Protein AF-A0A1I6FFC1-F1 (afdb_monomer_lite)

Radius of gyration: 19.93 Å; chains: 1; bounding box: 45×35×53 Å

Secondary structure (DSSP, 8-state):
--HHHHHHHHTTT-SSEEEEEETTEEEEEETTEEEEEEETTEEEEEPTTSSEEEE-S-HHHHHHHHHHHHHHHHHHHHHHHHHH-SSHHHHHHHHHHHH-S-HHHHHHHHHHHTTSS-HHHHHHHHHHHHHHHHHHS---TTHHHHHHHHTT-TTTHHHHHHHHHHHHHHH----

Sequence (175 aa):
MSLVERVREELDGWRDITETEALGGVVFEWDGDPLVGVVDDELVVRAEGGGWATVTGDVGEWLDRAAGVVLDECVVRWHGELRAGGLDAYQAMLALVRHDPEREQLQRILLDVTRGADRGLAQLAVTCLGHVGRIDREVLPEVVPRLRELLGDPDCAGRAEDALGDIDHFAGRTD

InterPro domains:
  IPR049796 CdiI immunity protein-like [cd20694] (91-170)

Organism: NCBI:txid84724

pLDDT: mean 95.38, std 5.71, range [54.56, 98.75]

Structure (mmCIF, N/CA/C/O backbone):
data_AF-A0A1I6FFC1-F1
#
_entry.id   AF-A0A1I6FFC1-F1
#
loop_
_atom_site.group_PDB
_atom_site.id
_atom_site.type_symbol
_atom_site.label_atom_id
_atom_site.label_alt_id
_atom_site.label_comp_id
_atom_site.label_asym_id
_atom_site.label_entity_id
_atom_site.label_seq_id
_atom_site.pdbx_PDB_ins_code
_atom_site.Cartn_x
_atom_site.Cartn_y
_atom_site.Cartn_z
_atom_site.occupancy
_atom_site.B_iso_or_equiv
_atom_site.auth_seq_id
_atom_site.auth_comp_id
_atom_site.auth_asym_id
_atom_site.auth_atom_id
_atom_site.pdbx_PDB_model_num
ATOM 1 N N . MET A 1 1 ? 29.185 -3.075 -22.343 1.00 82.56 1 MET A N 1
ATOM 2 C CA . MET A 1 1 ? 28.181 -3.419 -21.329 1.00 82.56 1 MET A CA 1
ATOM 3 C C . MET A 1 1 ? 26.933 -3.845 -22.067 1.00 82.56 1 MET A C 1
ATOM 5 O O . MET A 1 1 ? 26.495 -3.101 -22.939 1.00 82.56 1 MET A O 1
ATOM 9 N N . SER A 1 2 ? 26.470 -5.063 -21.816 1.00 94.56 2 SER A N 1
ATOM 10 C CA . SER A 1 2 ? 25.209 -5.598 -22.345 1.00 94.56 2 SER A CA 1
ATOM 11 C C . SER A 1 2 ? 24.012 -4.822 -21.790 1.00 94.56 2 SER A C 1
ATOM 13 O O . SER A 1 2 ? 24.138 -4.136 -20.771 1.00 94.56 2 SER A O 1
ATOM 15 N N . LEU A 1 3 ? 22.847 -4.919 -22.436 1.00 96.38 3 LEU A N 1
ATOM 16 C CA . LEU A 1 3 ? 21.648 -4.251 -21.934 1.00 96.38 3 LEU A CA 1
ATOM 17 C C . LEU A 1 3 ? 21.239 -4.767 -20.547 1.00 96.38 3 LEU A C 1
ATOM 19 O O . LEU A 1 3 ? 20.891 -3.971 -19.682 1.00 96.38 3 LEU A O 1
ATOM 23 N N . VAL A 1 4 ? 21.367 -6.073 -20.298 1.00 96.94 4 VAL A N 1
ATOM 24 C CA . VAL A 1 4 ? 21.072 -6.664 -18.983 1.00 96.94 4 VAL A CA 1
ATOM 25 C C . VAL A 1 4 ? 21.994 -6.129 -17.881 1.00 96.94 4 VAL A C 1
ATOM 27 O O . VAL A 1 4 ? 21.532 -5.860 -16.778 1.00 96.94 4 VAL A O 1
ATOM 30 N N . GLU A 1 5 ? 23.282 -5.905 -18.166 1.00 97.00 5 GLU A N 1
ATOM 31 C CA . GLU A 1 5 ? 24.208 -5.290 -17.201 1.00 97.00 5 GLU A CA 1
ATOM 32 C C . GLU A 1 5 ? 23.839 -3.833 -16.907 1.00 97.00 5 GLU A C 1
ATOM 34 O O . GLU A 1 5 ? 23.915 -3.425 -15.754 1.00 97.00 5 GLU A O 1
ATOM 39 N N . ARG A 1 6 ? 23.384 -3.075 -17.915 1.00 97.31 6 ARG A N 1
ATOM 40 C CA . ARG A 1 6 ? 22.884 -1.703 -17.719 1.00 97.31 6 ARG A CA 1
ATOM 41 C C . ARG A 1 6 ? 21.650 -1.684 -16.821 1.00 97.31 6 ARG A C 1
ATOM 43 O O . ARG A 1 6 ? 21.593 -0.884 -15.903 1.00 97.31 6 ARG A O 1
ATOM 50 N N . VAL A 1 7 ? 20.684 -2.574 -17.060 1.00 97.50 7 VAL A N 1
ATOM 51 C CA . VAL A 1 7 ? 19.476 -2.668 -16.221 1.00 97.50 7 VAL A CA 1
ATOM 52 C C . VAL A 1 7 ? 19.839 -3.029 -14.779 1.00 97.50 7 VAL A C 1
ATOM 54 O O . VAL A 1 7 ? 19.315 -2.418 -13.856 1.00 97.50 7 VAL A O 1
ATOM 57 N N . ARG A 1 8 ? 20.776 -3.964 -14.568 1.00 97.56 8 ARG A N 1
ATOM 58 C CA . ARG A 1 8 ? 21.268 -4.304 -13.222 1.00 97.56 8 ARG A CA 1
ATOM 59 C C . ARG A 1 8 ? 21.947 -3.127 -12.525 1.00 97.56 8 ARG A C 1
ATOM 61 O O . ARG A 1 8 ? 21.770 -2.978 -11.325 1.00 97.56 8 ARG A O 1
ATOM 68 N N . GLU A 1 9 ? 22.728 -2.333 -13.256 1.00 97.69 9 GLU A N 1
ATOM 69 C CA . GLU A 1 9 ? 23.379 -1.137 -12.712 1.00 97.69 9 GLU A CA 1
ATOM 70 C C . GLU A 1 9 ? 22.346 -0.079 -12.299 1.00 97.69 9 GLU A C 1
ATOM 72 O O . GLU A 1 9 ? 22.429 0.443 -11.194 1.00 97.69 9 GLU A O 1
ATOM 77 N N . GLU A 1 10 ? 21.336 0.183 -13.133 1.00 97.56 10 GLU A N 1
ATOM 78 C CA . GLU A 1 10 ? 20.267 1.144 -12.812 1.00 97.56 10 GLU A CA 1
ATOM 79 C C . GLU A 1 10 ? 19.367 0.680 -11.653 1.00 97.56 10 GLU A C 1
ATOM 81 O O . GLU A 1 10 ? 18.862 1.493 -10.878 1.00 97.56 10 GLU A O 1
ATOM 86 N N . LEU A 1 11 ? 19.169 -0.635 -11.515 1.00 97.00 11 LEU A N 1
ATOM 87 C CA . LEU A 1 11 ? 18.424 -1.231 -10.405 1.00 97.00 11 LEU A CA 1
ATOM 88 C C . LEU A 1 11 ? 19.273 -1.407 -9.136 1.00 97.00 11 LEU A C 1
ATOM 90 O O . LEU A 1 11 ? 18.742 -1.831 -8.106 1.00 97.00 11 LEU A O 1
ATOM 94 N N . ASP A 1 12 ? 20.571 -1.088 -9.163 1.00 96.12 12 ASP A N 1
ATOM 95 C CA . ASP A 1 12 ? 21.404 -1.182 -7.968 1.00 96.12 12 ASP A CA 1
ATOM 96 C C . ASP A 1 12 ? 20.887 -0.224 -6.882 1.00 96.12 12 ASP A C 1
ATOM 98 O O . ASP A 1 12 ? 20.632 0.960 -7.101 1.00 96.12 12 ASP A O 1
ATOM 102 N N . GLY A 1 13 ? 20.676 -0.759 -5.681 1.00 93.00 13 GLY A N 1
ATOM 103 C CA . GLY A 1 13 ? 20.069 -0.031 -4.565 1.00 93.00 13 GLY A CA 1
ATOM 104 C C . GLY A 1 13 ? 18.534 -0.003 -4.543 1.00 93.00 13 GLY A C 1
ATOM 105 O O . GLY A 1 13 ? 17.967 0.437 -3.535 1.00 93.00 13 GLY A O 1
ATOM 106 N N . TRP A 1 14 ? 17.847 -0.517 -5.568 1.00 95.38 14 TRP A N 1
ATOM 107 C CA . TRP A 1 14 ? 16.409 -0.777 -5.475 1.00 95.38 14 TRP A CA 1
ATOM 108 C C . TRP A 1 14 ? 16.160 -1.942 -4.511 1.00 95.38 14 TRP A C 1
ATOM 110 O O . TRP A 1 14 ? 16.916 -2.913 -4.449 1.00 95.38 14 TRP A O 1
ATOM 120 N N . ARG A 1 15 ? 15.100 -1.833 -3.710 1.00 92.81 15 ARG A N 1
ATOM 121 C CA . ARG A 1 15 ? 14.702 -2.887 -2.769 1.00 92.81 15 ARG A CA 1
ATOM 122 C C . ARG A 1 15 ? 13.737 -3.853 -3.437 1.00 92.81 15 ARG A C 1
ATOM 124 O O . ARG A 1 15 ? 12.996 -3.458 -4.330 1.00 92.81 15 ARG A O 1
ATOM 131 N N . ASP A 1 16 ? 13.756 -5.096 -2.965 1.00 92.88 16 ASP A N 1
ATOM 132 C CA . ASP A 1 16 ? 12.794 -6.138 -3.341 1.00 92.88 16 ASP A CA 1
ATOM 133 C C . ASP A 1 16 ? 12.784 -6.467 -4.845 1.00 92.88 16 ASP A C 1
ATOM 135 O O . ASP A 1 16 ? 11.789 -6.948 -5.382 1.00 92.88 16 ASP A O 1
ATOM 139 N N . ILE A 1 17 ? 13.919 -6.230 -5.514 1.00 97.00 17 ILE A N 1
ATOM 140 C CA . ILE A 1 17 ? 14.155 -6.659 -6.890 1.00 97.00 17 ILE A CA 1
ATOM 141 C C . ILE A 1 17 ? 14.623 -8.111 -6.901 1.00 97.00 17 ILE A C 1
ATOM 143 O O . ILE A 1 17 ? 15.572 -8.484 -6.205 1.0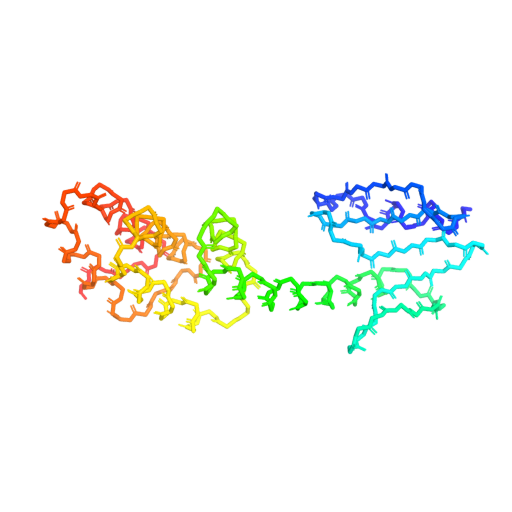0 97.00 17 ILE A O 1
ATOM 147 N N . THR A 1 18 ? 13.981 -8.921 -7.734 1.00 96.75 18 THR A N 1
ATOM 148 C CA . THR A 1 18 ? 14.411 -10.286 -8.043 1.00 96.75 18 THR A CA 1
ATOM 149 C C . THR A 1 18 ? 14.619 -10.450 -9.541 1.00 96.75 18 THR A C 1
ATOM 151 O O . THR A 1 18 ? 14.025 -9.736 -10.346 1.00 96.75 18 THR A O 1
ATOM 154 N N . GLU A 1 19 ? 15.516 -11.362 -9.909 1.00 96.31 19 GLU A N 1
ATOM 155 C CA . GLU A 1 19 ? 15.857 -11.655 -11.297 1.00 96.31 19 GLU A CA 1
ATOM 156 C C . GLU A 1 19 ? 15.452 -13.096 -11.626 1.00 96.31 19 GLU A C 1
ATOM 158 O O . GLU A 1 19 ? 15.884 -14.034 -10.948 1.00 96.31 19 GLU A O 1
ATOM 163 N N . THR A 1 20 ? 14.652 -13.266 -12.678 1.00 95.31 20 THR A N 1
ATOM 164 C CA . THR A 1 20 ? 14.133 -14.562 -13.127 1.00 95.31 20 THR A CA 1
ATOM 165 C C . THR A 1 20 ? 14.445 -14.778 -14.608 1.00 95.31 20 THR A C 1
ATOM 167 O O . THR A 1 20 ? 14.227 -13.898 -15.442 1.00 95.31 20 THR A O 1
ATOM 170 N N . GLU A 1 21 ? 14.917 -15.972 -14.973 1.00 94.56 21 GLU A N 1
ATOM 171 C CA . GLU A 1 21 ? 15.044 -16.368 -16.381 1.00 94.56 21 GLU A CA 1
ATOM 172 C C . GLU A 1 21 ? 13.672 -16.779 -16.933 1.00 94.56 21 GLU A C 1
ATOM 174 O O . GLU A 1 21 ? 13.079 -17.773 -16.502 1.00 94.56 21 GLU A O 1
ATOM 179 N N . ALA A 1 22 ? 13.157 -16.022 -17.901 1.00 85.94 22 ALA A N 1
ATOM 180 C CA . ALA A 1 22 ? 11.854 -16.271 -18.506 1.00 85.94 22 ALA A CA 1
ATOM 181 C C . ALA A 1 22 ? 11.819 -15.810 -19.968 1.00 85.94 22 ALA A C 1
ATOM 183 O O . ALA A 1 22 ? 12.516 -14.882 -20.366 1.00 85.94 22 ALA A O 1
ATOM 184 N N . LEU A 1 23 ? 10.986 -16.470 -20.782 1.00 74.94 23 LEU A N 1
ATOM 185 C CA . LEU A 1 23 ? 10.720 -16.099 -22.183 1.00 74.94 23 LEU A CA 1
ATOM 186 C C . LEU A 1 23 ? 11.974 -15.967 -23.077 1.00 74.94 23 LEU A C 1
ATOM 188 O O . LEU A 1 23 ? 11.948 -15.252 -24.071 1.00 74.94 23 LEU A O 1
ATOM 192 N N . GLY A 1 24 ? 13.059 -16.678 -22.751 1.00 87.31 24 GLY A N 1
ATOM 193 C CA . GLY A 1 24 ? 14.320 -16.608 -23.501 1.00 87.31 24 GLY A CA 1
ATOM 194 C C . GLY A 1 24 ? 15.207 -15.410 -23.144 1.00 87.31 24 GLY A C 1
ATOM 195 O O . GLY A 1 24 ? 16.210 -15.191 -23.815 1.00 87.31 24 GLY A O 1
ATOM 196 N N . GLY A 1 25 ? 14.866 -14.668 -22.089 1.00 93.75 25 GLY A N 1
ATOM 197 C CA . GLY A 1 25 ? 15.639 -13.546 -21.573 1.00 93.75 25 GLY A CA 1
ATOM 198 C C . GLY A 1 25 ? 15.641 -13.484 -20.045 1.00 93.75 25 GLY A C 1
ATOM 199 O O . GLY A 1 25 ? 15.399 -14.480 -19.358 1.00 93.75 25 GLY A O 1
ATOM 200 N N . VAL A 1 26 ? 15.926 -12.294 -19.525 1.00 97.06 26 VAL A N 1
ATOM 201 C CA . VAL A 1 26 ? 15.971 -11.998 -18.089 1.00 97.06 26 VAL A CA 1
ATOM 202 C C . VAL A 1 26 ? 14.831 -11.052 -17.743 1.00 97.06 26 VAL A C 1
ATOM 204 O O . VAL A 1 26 ? 14.690 -10.019 -18.389 1.00 97.06 26 VAL A O 1
ATOM 207 N N . VAL A 1 27 ? 14.032 -11.383 -16.733 1.00 97.44 27 VAL A N 1
ATOM 208 C CA . VAL A 1 27 ? 12.965 -10.529 -16.196 1.00 97.44 27 VAL A CA 1
ATOM 209 C C . VAL A 1 27 ? 13.359 -10.063 -14.801 1.00 97.44 27 VAL A C 1
ATOM 211 O O . VAL A 1 27 ? 13.797 -10.859 -13.974 1.00 97.44 27 VAL A O 1
ATOM 214 N N . PHE A 1 28 ? 13.196 -8.769 -14.555 1.00 97.25 28 PHE A N 1
ATOM 215 C CA . PHE A 1 28 ? 13.344 -8.141 -13.253 1.00 97.25 28 PHE A CA 1
ATOM 216 C C . PHE A 1 28 ? 11.953 -7.900 -12.675 1.00 97.25 28 PHE A C 1
ATOM 218 O O . PHE A 1 28 ? 11.089 -7.319 -13.336 1.00 97.25 28 PHE A O 1
ATOM 225 N N . GLU A 1 29 ? 11.737 -8.354 -11.450 1.00 96.69 29 GLU A N 1
ATOM 226 C CA . GLU A 1 29 ? 10.458 -8.273 -10.747 1.00 96.69 29 GLU A CA 1
ATOM 227 C C . GLU A 1 29 ? 10.633 -7.446 -9.475 1.00 96.69 29 GLU A C 1
ATOM 229 O O . GLU A 1 29 ? 11.628 -7.615 -8.770 1.00 96.69 29 GLU A O 1
ATOM 234 N N . TRP A 1 30 ? 9.669 -6.578 -9.174 1.00 95.56 30 TRP A N 1
ATOM 235 C CA . TRP A 1 30 ? 9.585 -5.841 -7.917 1.00 95.56 30 TRP A CA 1
ATOM 236 C C . TRP A 1 30 ? 8.488 -6.449 -7.047 1.00 95.56 30 TRP A C 1
ATOM 238 O O . TRP A 1 30 ? 7.333 -6.482 -7.459 1.00 95.56 30 TRP A O 1
ATOM 248 N N . ASP A 1 31 ? 8.851 -6.955 -5.867 1.00 91.56 31 ASP A N 1
ATOM 249 C CA . ASP A 1 31 ? 7.922 -7.624 -4.936 1.00 91.56 31 ASP A CA 1
ATOM 250 C C . ASP A 1 31 ? 7.111 -8.771 -5.592 1.00 91.56 31 ASP A C 1
ATOM 252 O O . ASP A 1 31 ? 5.967 -9.057 -5.240 1.00 91.56 31 ASP A O 1
ATOM 256 N N . GLY A 1 32 ? 7.722 -9.439 -6.580 1.00 91.88 32 GLY A N 1
ATOM 257 C CA . GLY A 1 32 ? 7.107 -10.509 -7.375 1.00 91.88 32 GLY A CA 1
ATOM 258 C C . GLY A 1 32 ? 6.238 -10.035 -8.548 1.00 91.88 32 GLY A C 1
ATOM 259 O O . GLY A 1 32 ? 5.725 -10.872 -9.292 1.00 91.88 32 GLY A O 1
ATOM 260 N N . ASP A 1 33 ? 6.080 -8.724 -8.752 1.00 93.31 33 ASP A N 1
ATOM 261 C CA . ASP A 1 33 ? 5.419 -8.158 -9.927 1.00 93.31 33 ASP A CA 1
ATOM 262 C C . ASP A 1 33 ? 6.447 -7.837 -11.028 1.00 93.31 33 ASP A C 1
ATOM 264 O O . ASP A 1 33 ? 7.409 -7.097 -10.796 1.00 93.31 33 ASP A O 1
ATOM 268 N N . PRO A 1 34 ? 6.272 -8.362 -12.254 1.00 94.69 34 PRO A N 1
ATOM 269 C CA . PRO A 1 34 ? 7.188 -8.095 -13.357 1.00 94.69 34 PRO A CA 1
ATOM 270 C C . PRO A 1 34 ? 7.306 -6.603 -13.698 1.00 94.69 34 PRO A C 1
ATOM 272 O O . PRO A 1 34 ? 6.334 -5.970 -14.112 1.00 94.69 34 PRO A O 1
ATOM 275 N N . LEU A 1 35 ? 8.526 -6.074 -13.588 1.00 95.19 35 LEU A N 1
ATOM 276 C CA . LEU A 1 35 ? 8.854 -4.667 -13.810 1.00 95.19 35 LEU A CA 1
ATOM 277 C C . LEU A 1 35 ? 9.324 -4.424 -15.246 1.00 95.19 35 LEU A C 1
ATOM 279 O O . LEU A 1 35 ? 8.694 -3.690 -16.012 1.00 95.19 35 LEU A O 1
ATOM 283 N N . VAL A 1 36 ? 10.419 -5.080 -15.625 1.00 97.00 36 VAL A N 1
ATOM 284 C CA . VAL A 1 36 ? 11.012 -5.015 -16.966 1.00 97.00 36 VAL A CA 1
ATOM 285 C C . VAL A 1 36 ? 11.656 -6.347 -17.329 1.00 97.00 36 VAL A C 1
ATOM 287 O O . VAL A 1 36 ? 11.953 -7.163 -16.464 1.00 97.00 36 VAL A O 1
ATOM 290 N N . GLY A 1 37 ? 11.924 -6.562 -18.609 1.00 97.06 37 GLY A N 1
ATOM 291 C CA . GLY A 1 37 ? 12.717 -7.678 -19.095 1.00 97.06 37 GLY A CA 1
ATOM 292 C C . GLY A 1 37 ? 13.709 -7.254 -20.167 1.00 97.06 37 GLY A C 1
ATOM 293 O O . GLY A 1 37 ? 13.534 -6.239 -20.835 1.00 97.06 37 GLY A O 1
ATOM 294 N N . VAL A 1 38 ? 14.755 -8.052 -20.337 1.00 97.50 38 VAL A N 1
ATOM 295 C CA . VAL A 1 38 ? 15.697 -7.968 -21.451 1.00 97.50 38 VAL A CA 1
ATOM 296 C C . VAL A 1 38 ? 15.596 -9.267 -22.236 1.00 97.50 38 VAL A C 1
ATOM 298 O O . VAL A 1 38 ? 15.999 -10.323 -21.745 1.00 97.50 38 VAL A O 1
ATOM 301 N N . VAL A 1 39 ? 15.038 -9.190 -23.443 1.00 95.31 39 VAL A N 1
ATOM 302 C CA . VAL A 1 39 ? 14.805 -10.335 -24.338 1.00 95.31 39 VAL A CA 1
ATOM 303 C C . VAL A 1 39 ? 15.441 -10.010 -25.682 1.00 95.31 39 VAL A C 1
ATOM 305 O O . VAL A 1 39 ? 15.206 -8.932 -26.211 1.00 95.31 39 VAL A O 1
ATOM 308 N N . ASP A 1 40 ? 16.287 -10.903 -26.202 1.00 92.88 40 ASP A N 1
ATOM 309 C CA . ASP A 1 40 ? 17.025 -10.695 -27.462 1.00 92.88 40 ASP A CA 1
ATOM 310 C C . ASP A 1 40 ? 17.801 -9.353 -27.535 1.00 92.88 40 ASP A C 1
ATOM 312 O O . ASP A 1 40 ? 17.932 -8.749 -28.596 1.00 92.88 40 ASP A O 1
ATOM 316 N N . ASP A 1 41 ? 18.352 -8.904 -26.396 1.00 92.38 41 ASP A N 1
ATOM 317 C CA . ASP A 1 41 ? 19.040 -7.605 -26.212 1.00 92.38 41 ASP A CA 1
ATOM 318 C C . ASP A 1 41 ? 18.139 -6.370 -26.439 1.00 92.38 41 ASP A C 1
ATOM 320 O O . ASP A 1 41 ? 18.623 -5.257 -26.648 1.00 92.38 41 ASP A O 1
ATOM 324 N N . GLU A 1 42 ? 16.819 -6.545 -26.333 1.00 96.31 42 GLU A N 1
ATOM 325 C CA . GLU A 1 42 ? 15.823 -5.473 -26.341 1.00 96.31 42 GLU A CA 1
ATOM 326 C C . GLU A 1 42 ? 15.219 -5.257 -24.945 1.00 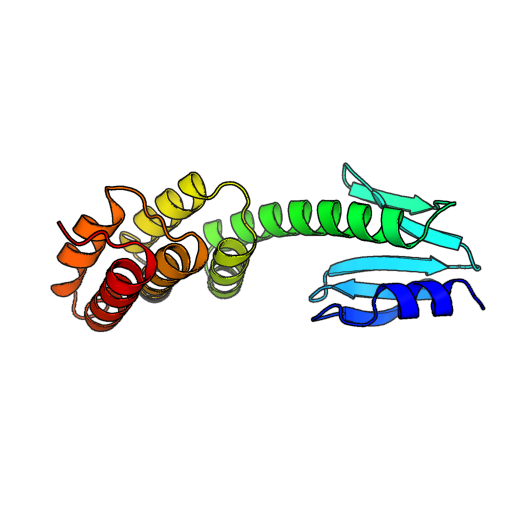96.31 42 GLU A C 1
ATOM 328 O O . GLU A 1 42 ? 14.975 -6.212 -24.202 1.00 96.31 42 GLU A O 1
ATOM 333 N N . LEU A 1 43 ? 14.959 -3.993 -24.584 1.00 97.56 43 LEU A N 1
ATOM 334 C CA . LEU A 1 43 ? 14.309 -3.651 -23.318 1.00 97.56 43 LEU A CA 1
ATOM 335 C C . LEU A 1 43 ? 12.798 -3.786 -23.490 1.00 97.56 43 LEU A C 1
ATOM 337 O O . LEU A 1 43 ? 12.196 -3.096 -24.312 1.00 97.56 43 LEU A O 1
ATOM 341 N N . VAL A 1 44 ? 12.188 -4.646 -22.688 1.00 97.38 44 VAL A N 1
ATOM 342 C CA . VAL A 1 44 ? 10.747 -4.878 -22.648 1.00 97.38 44 VAL A CA 1
ATOM 343 C C . VAL A 1 44 ? 10.219 -4.332 -21.330 1.00 97.38 44 VAL A C 1
ATOM 345 O O . VAL A 1 44 ? 10.658 -4.748 -20.263 1.00 97.38 44 VAL A O 1
ATOM 348 N N . VAL A 1 45 ? 9.281 -3.394 -21.381 1.00 96.56 45 VAL A N 1
ATOM 349 C CA . VAL A 1 45 ? 8.765 -2.711 -20.186 1.00 96.56 45 VAL A CA 1
ATOM 350 C C . VAL A 1 45 ? 7.267 -2.882 -20.041 1.00 96.56 45 VAL A C 1
ATOM 352 O O . VAL A 1 45 ? 6.552 -3.083 -21.031 1.00 96.56 45 VAL A O 1
ATOM 355 N N . ARG A 1 46 ? 6.786 -2.778 -18.800 1.00 94.31 46 ARG A N 1
ATOM 356 C CA . ARG A 1 46 ? 5.355 -2.707 -18.515 1.00 94.31 46 ARG A CA 1
ATOM 357 C C . ARG A 1 46 ? 4.760 -1.437 -19.133 1.00 94.31 46 ARG A C 1
ATOM 359 O O . ARG A 1 46 ? 5.283 -0.342 -18.931 1.00 94.31 46 ARG A O 1
ATOM 366 N N . ALA A 1 47 ? 3.688 -1.582 -19.910 1.00 90.69 47 ALA A N 1
ATOM 367 C CA . ALA A 1 47 ? 3.071 -0.478 -20.647 1.00 90.69 47 ALA A CA 1
ATOM 368 C C . ALA A 1 47 ? 1.784 0.033 -19.978 1.00 90.69 47 ALA A C 1
ATOM 370 O O . ALA A 1 47 ? 1.000 -0.746 -19.437 1.00 90.69 47 ALA A O 1
ATOM 371 N N . GLU A 1 48 ? 1.536 1.344 -20.074 1.00 88.25 48 GLU A N 1
ATOM 372 C CA . GLU A 1 48 ? 0.275 1.959 -19.639 1.00 88.25 48 GLU A CA 1
ATOM 373 C C . GLU A 1 48 ? -0.929 1.307 -20.341 1.00 88.25 48 GLU A C 1
ATOM 375 O O . GLU A 1 48 ? -0.912 1.069 -21.549 1.00 88.25 48 GLU A O 1
ATOM 380 N N . GLY A 1 49 ? -1.998 1.041 -19.586 1.00 81.56 49 GLY A N 1
ATOM 381 C CA . GLY A 1 49 ? -3.173 0.322 -20.096 1.00 81.56 49 GLY A CA 1
ATOM 382 C C . GLY A 1 49 ? -3.009 -1.203 -20.137 1.00 81.56 49 GLY A C 1
ATOM 383 O O . GLY A 1 49 ? -3.942 -1.900 -20.540 1.00 81.56 49 GLY A O 1
ATOM 384 N N . GLY A 1 50 ? -1.864 -1.711 -19.673 1.00 82.50 50 GLY A N 1
ATOM 385 C CA . GLY A 1 50 ? -1.564 -3.125 -19.511 1.00 82.50 50 GLY A CA 1
ATOM 386 C C . GLY A 1 50 ? -0.739 -3.711 -20.656 1.00 82.50 50 GLY A C 1
ATOM 387 O O . GLY A 1 50 ? -0.749 -3.242 -21.794 1.00 82.50 50 GLY A O 1
ATOM 388 N N . GLY A 1 51 ? -0.043 -4.806 -20.347 1.00 91.31 51 GLY A N 1
ATOM 389 C CA . GLY A 1 51 ? 0.794 -5.533 -21.299 1.00 91.31 51 GLY A CA 1
ATOM 390 C C . GLY A 1 51 ? 2.245 -5.058 -21.318 1.00 91.31 51 GLY A C 1
ATOM 391 O O . GLY A 1 51 ? 2.749 -4.494 -20.348 1.00 91.31 51 GLY A O 1
ATOM 392 N N . TRP A 1 52 ? 2.927 -5.352 -22.424 1.00 94.69 52 TRP A N 1
ATOM 393 C CA . TRP A 1 52 ? 4.373 -5.205 -22.567 1.00 94.69 52 TRP A CA 1
ATOM 394 C C . TRP A 1 52 ? 4.718 -4.486 -23.864 1.00 94.69 52 TRP A C 1
ATOM 396 O O . TRP A 1 52 ? 4.101 -4.749 -24.899 1.00 94.69 52 TRP A O 1
ATOM 406 N N . ALA A 1 53 ? 5.718 -3.611 -23.812 1.00 95.38 53 ALA A N 1
ATOM 407 C CA . ALA A 1 53 ? 6.223 -2.896 -24.974 1.00 95.38 53 ALA A CA 1
ATOM 408 C C . ALA A 1 53 ? 7.745 -3.004 -25.058 1.00 95.38 53 ALA A C 1
ATOM 410 O O . ALA A 1 53 ? 8.441 -2.806 -24.064 1.00 95.38 53 ALA A O 1
ATOM 411 N N . THR A 1 54 ? 8.254 -3.269 -26.259 1.00 96.94 54 THR A N 1
ATOM 412 C CA . THR A 1 54 ? 9.676 -3.104 -26.555 1.00 96.94 54 THR A CA 1
ATOM 413 C C . THR A 1 54 ? 9.981 -1.624 -26.723 1.00 96.94 54 THR A C 1
ATOM 415 O O . THR A 1 54 ? 9.303 -0.925 -27.482 1.00 96.94 54 THR A O 1
ATOM 418 N N . VAL A 1 55 ? 11.008 -1.146 -26.032 1.00 96.75 55 VAL A N 1
ATOM 419 C CA . VAL A 1 55 ? 11.399 0.261 -26.023 1.00 96.75 55 VAL A CA 1
ATOM 420 C C . VAL A 1 55 ? 12.887 0.426 -26.296 1.00 96.75 55 VAL A C 1
ATOM 422 O O . VAL A 1 55 ? 13.703 -0.470 -26.094 1.00 96.75 55 VAL A O 1
ATOM 425 N N . THR A 1 56 ? 13.246 1.617 -26.759 1.00 95.81 56 THR A N 1
ATOM 426 C CA . THR A 1 56 ? 14.636 2.033 -26.958 1.00 95.81 56 THR A CA 1
ATOM 427 C C . THR A 1 56 ? 14.860 3.373 -26.274 1.00 95.81 56 THR A C 1
ATOM 429 O O . THR A 1 56 ? 13.921 4.161 -26.159 1.00 95.81 56 THR A O 1
ATOM 432 N N . GLY A 1 57 ? 16.101 3.674 -25.897 1.00 94.44 57 GLY A N 1
ATOM 433 C CA . GLY A 1 57 ? 16.469 4.966 -25.321 1.00 94.44 57 GLY A CA 1
ATOM 434 C C . GLY A 1 57 ? 17.172 4.824 -23.978 1.00 94.44 57 GLY A C 1
ATOM 435 O O . GLY A 1 57 ? 17.987 3.914 -23.793 1.00 94.44 57 GLY A O 1
ATOM 436 N N . ASP A 1 58 ? 16.886 5.763 -23.082 1.00 96.75 58 ASP A N 1
ATOM 437 C CA . ASP A 1 58 ? 17.450 5.803 -21.739 1.00 96.75 58 ASP A CA 1
ATOM 438 C C . ASP A 1 58 ? 16.828 4.720 -20.849 1.00 96.75 58 ASP A C 1
ATOM 440 O O . ASP A 1 58 ? 15.611 4.576 -20.794 1.00 96.75 58 ASP A O 1
ATOM 444 N N . VAL A 1 59 ? 17.665 3.913 -20.194 1.00 97.06 59 VAL A N 1
ATOM 445 C CA . VAL A 1 59 ? 17.187 2.771 -19.399 1.00 97.06 59 VAL A CA 1
ATOM 446 C C . VAL A 1 59 ? 16.553 3.250 -18.095 1.00 97.06 59 VAL A C 1
ATOM 448 O O . VAL A 1 59 ? 15.500 2.734 -17.733 1.00 97.06 59 VAL A O 1
ATOM 451 N N . GLY A 1 60 ? 17.145 4.247 -17.432 1.00 96.81 60 GLY A N 1
ATOM 452 C CA . GLY A 1 60 ? 16.631 4.795 -16.178 1.00 96.81 60 GLY A CA 1
ATOM 453 C C . GLY A 1 60 ? 15.249 5.424 -16.355 1.00 96.81 60 GLY A C 1
ATOM 454 O O . GLY A 1 60 ? 14.327 5.095 -15.616 1.00 96.81 60 GLY A O 1
ATOM 455 N N . GLU A 1 61 ? 15.057 6.228 -17.408 1.00 97.06 61 GLU A N 1
ATOM 456 C CA . GLU A 1 61 ? 13.749 6.830 -17.719 1.00 97.06 61 GLU A CA 1
ATOM 457 C C . GLU A 1 61 ? 12.658 5.765 -17.922 1.00 97.06 61 GLU A C 1
ATOM 459 O O . GLU A 1 61 ? 11.529 5.898 -17.436 1.00 97.06 61 GLU A O 1
ATOM 464 N N . TRP A 1 62 ? 12.990 4.679 -18.624 1.00 97.25 62 TRP A N 1
ATOM 465 C CA . TRP A 1 62 ? 12.051 3.584 -18.851 1.00 97.25 62 TRP A CA 1
ATOM 466 C C . TRP A 1 62 ? 11.785 2.752 -17.594 1.00 97.25 62 TRP A C 1
ATOM 468 O O . TRP A 1 62 ? 10.652 2.303 -17.418 1.00 97.25 62 TRP A O 1
ATOM 478 N N . LEU A 1 63 ? 12.777 2.575 -16.718 1.00 96.94 63 LEU A N 1
ATOM 479 C CA . LEU A 1 63 ? 12.601 1.919 -15.421 1.00 96.94 63 LEU A CA 1
ATOM 480 C C . LEU A 1 63 ? 11.667 2.717 -14.511 1.00 96.94 63 LEU A C 1
ATOM 482 O O . LEU A 1 63 ? 10.718 2.144 -13.981 1.00 96.94 63 LEU A O 1
ATOM 486 N N . ASP A 1 64 ? 11.870 4.030 -14.394 1.00 96.06 64 ASP A N 1
ATOM 487 C CA . ASP A 1 64 ? 11.004 4.904 -13.594 1.00 96.06 64 ASP A CA 1
ATOM 488 C C . ASP A 1 64 ? 9.558 4.870 -14.101 1.00 96.06 64 ASP A C 1
ATOM 490 O O . ASP A 1 64 ? 8.605 4.746 -13.325 1.00 96.06 64 ASP A O 1
ATOM 494 N N . ARG A 1 65 ? 9.376 4.922 -15.426 1.00 96.19 65 ARG A N 1
ATOM 495 C CA . ARG A 1 65 ? 8.048 4.842 -16.041 1.00 96.19 65 ARG A CA 1
ATOM 496 C C . ARG A 1 65 ? 7.392 3.483 -15.804 1.00 96.19 65 ARG A C 1
ATOM 498 O O . ARG A 1 65 ? 6.217 3.438 -15.443 1.00 96.19 65 ARG A O 1
ATOM 505 N N . ALA A 1 66 ? 8.128 2.390 -16.000 1.00 96.75 66 ALA A N 1
ATOM 506 C CA . ALA A 1 66 ? 7.622 1.040 -15.764 1.00 96.75 66 ALA A CA 1
ATOM 507 C C . ALA A 1 66 ? 7.240 0.836 -14.293 1.00 96.75 66 ALA A C 1
ATOM 509 O O . ALA A 1 66 ? 6.186 0.270 -14.012 1.00 96.75 66 ALA A O 1
ATOM 510 N N . ALA A 1 67 ? 8.046 1.355 -13.363 1.00 95.94 67 ALA A N 1
ATOM 511 C CA . ALA A 1 67 ? 7.773 1.289 -11.933 1.00 95.94 67 ALA A CA 1
ATOM 512 C C . ALA A 1 67 ? 6.470 2.009 -11.570 1.00 95.94 67 ALA A C 1
ATOM 514 O O . ALA A 1 67 ? 5.673 1.464 -10.811 1.00 95.94 67 ALA A O 1
ATOM 515 N N . GLY A 1 68 ? 6.211 3.183 -12.160 1.00 95.62 68 GLY A N 1
ATOM 516 C CA . GLY A 1 68 ? 4.932 3.881 -12.004 1.00 95.62 68 GLY A CA 1
ATOM 517 C C . GLY A 1 68 ? 3.740 3.033 -12.459 1.00 95.62 68 GLY A C 1
ATOM 518 O O . GLY A 1 68 ? 2.778 2.875 -11.713 1.00 95.62 68 GLY A O 1
ATOM 519 N N . VAL A 1 69 ? 3.836 2.410 -13.639 1.00 96.38 69 VAL A N 1
ATOM 520 C CA . VAL A 1 69 ? 2.768 1.544 -14.170 1.00 96.38 69 VAL A CA 1
ATOM 521 C C . VAL A 1 69 ? 2.531 0.326 -13.276 1.00 96.38 69 VAL A C 1
ATOM 523 O O . VAL A 1 69 ? 1.384 0.011 -12.962 1.00 96.38 69 VAL A O 1
ATOM 526 N N . VAL A 1 70 ? 3.596 -0.360 -12.854 1.00 96.12 70 VAL A N 1
ATOM 527 C CA . VAL A 1 70 ? 3.485 -1.522 -11.959 1.00 96.12 70 VAL A CA 1
ATOM 528 C C . VAL A 1 70 ? 2.861 -1.118 -10.628 1.00 96.12 70 VAL A C 1
ATOM 530 O O . VAL A 1 70 ? 1.967 -1.806 -10.143 1.00 96.12 70 VAL A O 1
ATOM 533 N N . LEU A 1 71 ? 3.270 0.018 -10.058 1.00 95.94 71 LEU A N 1
ATOM 534 C CA . LEU A 1 71 ? 2.714 0.497 -8.800 1.00 95.94 71 LEU A CA 1
ATOM 535 C C . LEU A 1 71 ? 1.215 0.800 -8.914 1.00 95.94 71 LEU A C 1
ATOM 537 O O . LEU A 1 71 ? 0.451 0.389 -8.041 1.00 95.94 71 LEU A O 1
ATOM 541 N N . ASP A 1 72 ? 0.787 1.456 -9.993 1.00 95.62 72 ASP A N 1
ATOM 542 C CA . ASP A 1 72 ? -0.628 1.743 -10.250 1.00 95.62 72 ASP A CA 1
ATOM 543 C C . ASP A 1 72 ? -1.455 0.449 -10.356 1.00 95.62 72 ASP A C 1
ATOM 545 O O . ASP A 1 72 ? -2.530 0.330 -9.756 1.00 95.62 72 ASP A O 1
ATOM 549 N N . GLU A 1 73 ? -0.944 -0.557 -11.071 1.00 95.44 73 GLU A N 1
ATOM 550 C CA . GLU A 1 73 ? -1.586 -1.872 -11.178 1.00 95.44 73 GLU A CA 1
ATOM 551 C C . GLU A 1 73 ? -1.663 -2.589 -9.819 1.00 95.44 73 GLU A C 1
ATOM 553 O O . GLU A 1 73 ? -2.715 -3.134 -9.457 1.00 95.44 73 GLU A O 1
ATOM 558 N N . CYS A 1 74 ? -0.583 -2.547 -9.036 1.00 96.31 74 CYS A N 1
ATOM 559 C CA . CYS A 1 74 ? -0.531 -3.120 -7.695 1.00 96.31 74 CYS A CA 1
ATOM 560 C C . CYS A 1 74 ? -1.520 -2.445 -6.742 1.00 96.31 74 CYS A C 1
ATOM 562 O O . CYS A 1 74 ? -2.260 -3.140 -6.048 1.00 96.31 74 CYS A O 1
ATOM 564 N N . VAL A 1 75 ? -1.624 -1.113 -6.755 1.00 97.50 75 VAL A N 1
ATOM 565 C CA . VAL A 1 75 ? -2.599 -0.372 -5.938 1.00 97.50 75 VAL A CA 1
ATOM 566 C C . VAL A 1 75 ? -4.029 -0.802 -6.269 1.00 97.50 75 VAL A C 1
ATOM 568 O O . VAL A 1 75 ? -4.817 -1.079 -5.359 1.00 97.50 75 VAL A O 1
ATOM 571 N N . VAL A 1 76 ? -4.370 -0.936 -7.555 1.00 96.75 76 VAL A N 1
ATOM 572 C CA . VAL A 1 76 ? -5.693 -1.432 -7.974 1.00 96.75 76 VAL A CA 1
ATOM 573 C C . VAL A 1 76 ? -5.947 -2.847 -7.445 1.00 96.75 76 VAL A C 1
ATOM 575 O O . VAL A 1 76 ? -7.029 -3.117 -6.907 1.00 96.75 76 VAL A O 1
ATOM 578 N N . ARG A 1 77 ? -4.958 -3.741 -7.562 1.00 97.19 77 ARG A N 1
ATOM 579 C CA . ARG A 1 77 ? -5.040 -5.122 -7.071 1.00 97.19 77 ARG A CA 1
ATOM 580 C C . ARG A 1 77 ? -5.219 -5.182 -5.553 1.00 97.19 77 ARG A C 1
ATOM 582 O O . ARG A 1 77 ? -6.163 -5.826 -5.099 1.00 97.19 77 ARG A O 1
ATOM 589 N N . TRP A 1 78 ? -4.405 -4.465 -4.781 1.00 98.25 78 TRP A N 1
ATOM 590 C CA . TRP A 1 78 ? -4.484 -4.440 -3.317 1.00 98.25 78 TRP A CA 1
ATOM 591 C C . TRP A 1 78 ? -5.826 -3.898 -2.818 1.00 98.25 78 TRP A C 1
ATOM 593 O O . TRP A 1 78 ? -6.413 -4.444 -1.884 1.00 98.25 78 TRP A O 1
ATOM 603 N N . HIS A 1 79 ? -6.392 -2.879 -3.473 1.00 98.38 79 HIS A N 1
ATOM 604 C CA . HIS A 1 79 ? -7.763 -2.439 -3.183 1.00 98.38 79 HIS A CA 1
ATOM 605 C C . HIS A 1 79 ? -8.797 -3.545 -3.428 1.00 98.38 79 HIS A C 1
ATOM 607 O O . HIS A 1 79 ? -9.782 -3.652 -2.696 1.00 98.38 79 HIS A O 1
ATOM 613 N N . GLY A 1 80 ? -8.609 -4.362 -4.465 1.00 98.06 80 GLY A N 1
ATOM 614 C CA . GLY A 1 80 ? -9.430 -5.545 -4.726 1.00 98.06 80 GLY A CA 1
ATOM 615 C C . GLY A 1 80 ? -9.307 -6.602 -3.626 1.00 98.06 80 GLY A C 1
ATOM 616 O O . GLY A 1 80 ? -10.324 -7.042 -3.091 1.00 98.06 80 GLY A O 1
ATOM 617 N N . GLU A 1 81 ? -8.077 -6.956 -3.256 1.00 98.25 81 GLU A N 1
ATOM 618 C CA . GLU A 1 81 ? -7.755 -7.935 -2.207 1.00 98.25 81 GLU A CA 1
ATOM 619 C C . GLU A 1 81 ? -8.312 -7.503 -0.842 1.00 98.25 81 GLU A C 1
ATOM 621 O O . GLU A 1 81 ? -8.985 -8.283 -0.167 1.00 98.25 81 GLU A O 1
ATOM 626 N N . LEU A 1 82 ? -8.145 -6.230 -0.468 1.00 97.81 82 LEU A N 1
ATOM 627 C CA . LEU A 1 82 ? -8.698 -5.684 0.772 1.00 97.81 82 LEU A CA 1
ATOM 628 C C . LEU A 1 82 ? -10.231 -5.781 0.818 1.00 97.81 82 LEU A C 1
ATOM 630 O O . LEU A 1 82 ? -10.794 -6.140 1.851 1.00 97.81 82 LEU A O 1
ATOM 634 N N . ARG A 1 83 ? -10.921 -5.495 -0.295 1.00 96.06 83 ARG A N 1
ATOM 635 C CA . ARG A 1 83 ? -12.389 -5.620 -0.376 1.00 96.06 83 ARG A CA 1
ATOM 636 C C . ARG A 1 83 ? -12.858 -7.071 -0.332 1.00 96.06 83 ARG A C 1
ATOM 638 O O . ARG A 1 83 ? -13.932 -7.335 0.206 1.00 96.06 83 ARG A O 1
ATOM 645 N N . ALA A 1 84 ? -12.094 -7.990 -0.919 1.00 95.94 84 ALA A N 1
ATOM 646 C CA . ALA A 1 84 ? -12.408 -9.414 -0.900 1.00 95.94 84 ALA A CA 1
ATOM 647 C C . ALA A 1 84 ? -12.256 -10.020 0.508 1.00 95.94 84 ALA A C 1
ATOM 649 O O . ALA A 1 84 ? -12.989 -10.948 0.857 1.00 95.94 84 ALA A O 1
ATOM 650 N N . GLY A 1 85 ? -11.353 -9.468 1.325 1.00 92.88 85 GLY A N 1
ATOM 651 C CA . GLY A 1 85 ? -11.043 -9.972 2.660 1.00 92.88 85 GLY A CA 1
ATOM 652 C C . GLY A 1 85 ? -10.140 -11.210 2.620 1.00 92.88 85 GLY A C 1
ATOM 653 O O . GLY A 1 85 ? -9.517 -11.523 1.608 1.00 92.88 85 GLY A O 1
ATOM 654 N N . GLY A 1 86 ? -10.060 -11.936 3.736 1.00 92.88 86 GLY A N 1
ATOM 655 C CA . GLY A 1 86 ? -9.204 -13.121 3.848 1.00 92.88 86 GLY A CA 1
ATOM 656 C C . GLY A 1 86 ? -7.736 -12.779 4.118 1.00 92.88 86 GLY A C 1
ATOM 657 O O . GLY A 1 86 ? -7.427 -11.721 4.661 1.00 92.88 86 GLY A O 1
ATOM 658 N N . LEU A 1 87 ? -6.830 -13.707 3.799 1.00 93.19 87 LEU A N 1
ATOM 659 C CA . LEU A 1 87 ? -5.409 -13.578 4.148 1.00 93.19 87 LEU A CA 1
ATOM 660 C C . LEU A 1 87 ? -4.702 -12.479 3.344 1.00 93.19 87 LEU A C 1
ATOM 662 O O . LEU A 1 87 ? -3.924 -11.718 3.919 1.00 93.19 87 LEU A O 1
ATOM 666 N N . ASP A 1 88 ? -5.022 -12.347 2.056 1.00 96.06 88 ASP A N 1
ATOM 667 C CA . ASP A 1 88 ? -4.364 -11.386 1.160 1.00 96.06 88 ASP A CA 1
ATOM 668 C C . ASP A 1 88 ? -4.672 -9.932 1.556 1.00 96.06 88 ASP A C 1
ATOM 670 O O . ASP A 1 88 ? -3.809 -9.059 1.471 1.00 96.06 88 ASP A O 1
ATOM 674 N N . ALA A 1 89 ? -5.856 -9.684 2.130 1.00 97.69 89 ALA A N 1
ATOM 675 C CA . ALA A 1 89 ? -6.269 -8.367 2.614 1.00 97.69 89 ALA A CA 1
ATOM 676 C C . ALA A 1 89 ? -5.309 -7.758 3.655 1.00 97.69 89 ALA A C 1
ATOM 678 O O . ALA A 1 89 ? -5.183 -6.534 3.730 1.00 97.69 89 ALA A O 1
ATOM 679 N N . TYR A 1 90 ? -4.610 -8.582 4.446 1.00 97.62 90 TYR A N 1
ATOM 680 C CA . TYR A 1 90 ? -3.647 -8.096 5.439 1.00 97.62 90 TYR A CA 1
ATOM 681 C C . TYR A 1 90 ? -2.407 -7.495 4.771 1.00 97.62 90 TYR A C 1
ATOM 683 O O . TYR A 1 90 ? -1.963 -6.409 5.151 1.00 97.62 90 TYR A O 1
ATOM 691 N N . GLN A 1 91 ? -1.858 -8.180 3.763 1.00 96.00 91 GLN A N 1
ATOM 692 C CA . GLN A 1 91 ? -0.696 -7.684 3.023 1.00 96.00 91 GLN A CA 1
ATOM 693 C C . GLN A 1 91 ? -1.076 -6.488 2.156 1.00 96.00 91 GLN A C 1
ATOM 695 O O . GLN A 1 91 ? -0.387 -5.469 2.191 1.00 96.00 91 GLN A O 1
ATOM 700 N N . ALA A 1 92 ? -2.230 -6.564 1.492 1.00 98.06 92 ALA A N 1
ATOM 701 C CA . ALA A 1 92 ? -2.787 -5.465 0.719 1.00 98.06 92 ALA A CA 1
ATOM 702 C C . ALA A 1 92 ? -2.929 -4.182 1.553 1.00 98.06 92 ALA A C 1
ATOM 704 O O . ALA A 1 92 ? -2.494 -3.115 1.127 1.00 98.06 92 ALA A O 1
ATOM 705 N N . MET A 1 93 ? -3.469 -4.268 2.775 1.00 98.44 93 MET A N 1
ATOM 706 C CA . MET A 1 93 ? -3.622 -3.098 3.648 1.00 98.44 93 MET A CA 1
ATOM 707 C C . MET A 1 93 ? -2.273 -2.459 4.008 1.00 98.44 93 MET A C 1
ATOM 709 O O . MET A 1 93 ? -2.135 -1.236 3.966 1.00 98.44 93 MET A O 1
ATOM 713 N N . LEU A 1 94 ? -1.261 -3.271 4.325 1.00 97.50 94 LEU A N 1
ATOM 714 C CA . LEU A 1 94 ? 0.085 -2.781 4.631 1.00 97.50 94 LEU A CA 1
ATOM 715 C C . LEU A 1 94 ? 0.772 -2.156 3.410 1.00 97.50 94 LEU A C 1
ATOM 717 O O . LEU A 1 94 ? 1.491 -1.164 3.562 1.00 97.50 94 LEU A O 1
ATOM 721 N N . ALA A 1 95 ? 0.564 -2.725 2.222 1.00 97.00 95 ALA A N 1
ATOM 722 C CA . ALA A 1 95 ? 1.084 -2.193 0.971 1.00 97.00 95 ALA A CA 1
ATOM 723 C C . ALA A 1 95 ? 0.425 -0.848 0.622 1.00 97.00 95 ALA A C 1
ATOM 725 O O . ALA A 1 95 ? 1.128 0.133 0.381 1.00 97.00 95 ALA A O 1
ATOM 726 N N . LEU A 1 96 ? -0.904 -0.752 0.729 1.00 98.50 96 LEU A N 1
ATOM 727 C CA . LEU A 1 96 ? -1.652 0.487 0.494 1.00 98.50 96 LEU A CA 1
ATOM 728 C C . LEU A 1 96 ? -1.196 1.627 1.413 1.00 98.50 96 LEU A C 1
ATOM 730 O O . LEU A 1 96 ? -0.966 2.737 0.944 1.00 98.50 96 LEU A O 1
ATOM 734 N N . VAL A 1 97 ? -0.949 1.369 2.702 1.00 98.06 97 VAL A N 1
ATOM 735 C CA . VAL A 1 97 ? -0.403 2.394 3.618 1.00 98.06 97 VAL A CA 1
ATOM 736 C C . VAL A 1 97 ? 0.886 3.024 3.100 1.00 98.06 97 VAL A C 1
ATOM 738 O O . VAL A 1 97 ? 1.090 4.227 3.280 1.00 98.06 97 VAL A O 1
ATOM 741 N N . ARG A 1 98 ? 1.741 2.248 2.431 1.00 95.38 98 ARG A N 1
ATOM 742 C CA . ARG A 1 98 ? 3.007 2.741 1.879 1.00 95.38 98 ARG A CA 1
ATOM 743 C C . ARG A 1 98 ? 2.862 3.399 0.510 1.00 95.38 98 ARG A C 1
ATOM 745 O O . ARG A 1 98 ? 3.641 4.300 0.217 1.00 95.38 98 ARG A O 1
ATOM 752 N N . HIS A 1 99 ? 1.917 2.941 -0.306 1.00 96.06 99 HIS A N 1
ATOM 753 C CA . HIS A 1 99 ? 1.951 3.181 -1.749 1.00 96.06 99 HIS A CA 1
ATOM 754 C C . HIS A 1 99 ? 0.695 3.817 -2.337 1.00 96.06 99 HIS A C 1
ATOM 756 O O . HIS A 1 99 ? 0.771 4.349 -3.438 1.00 96.06 99 HIS A O 1
ATOM 762 N N . ASP A 1 100 ? -0.441 3.782 -1.640 1.00 98.00 100 ASP A N 1
ATOM 763 C CA . ASP A 1 100 ? -1.672 4.378 -2.153 1.00 98.00 100 ASP A CA 1
ATOM 764 C C . ASP A 1 100 ? -1.480 5.897 -2.309 1.00 98.00 100 ASP A C 1
ATOM 766 O O . ASP A 1 100 ? -1.168 6.559 -1.307 1.00 98.00 100 ASP A O 1
ATOM 770 N N . PRO A 1 101 ? -1.633 6.458 -3.524 1.00 96.69 101 PRO A N 1
ATOM 771 C CA . PRO A 1 101 ? -1.522 7.896 -3.738 1.00 96.69 101 PRO A CA 1
ATOM 772 C C . PRO A 1 101 ? -2.725 8.661 -3.165 1.00 96.69 101 PRO A C 1
ATOM 774 O O . PRO A 1 101 ? -2.594 9.825 -2.784 1.00 96.69 101 PRO A O 1
ATOM 777 N N . GLU A 1 102 ? -3.887 8.017 -3.026 1.00 97.44 102 GLU A N 1
ATOM 778 C CA . GLU A 1 102 ? -5.139 8.629 -2.576 1.00 97.44 102 GLU A CA 1
ATOM 779 C C . GLU A 1 102 ? -5.233 8.620 -1.039 1.00 97.44 102 GLU A C 1
ATOM 781 O O . GLU A 1 102 ? -6.093 7.976 -0.428 1.00 97.44 102 GLU A O 1
ATOM 786 N N . ARG A 1 103 ? -4.322 9.361 -0.390 1.00 97.00 103 ARG A N 1
ATOM 787 C CA . ARG A 1 103 ? -4.083 9.320 1.070 1.00 97.00 103 ARG A CA 1
ATOM 788 C C . ARG A 1 103 ? -5.336 9.509 1.919 1.00 97.00 103 ARG A C 1
ATOM 790 O O . ARG A 1 103 ? -5.563 8.763 2.871 1.00 97.00 103 ARG A O 1
ATOM 797 N N . GLU A 1 104 ? -6.178 10.486 1.587 1.00 98.00 104 GLU A N 1
ATOM 798 C CA . GLU A 1 104 ? -7.420 10.704 2.335 1.00 98.00 104 GLU A CA 1
ATOM 799 C C . GLU A 1 104 ? -8.411 9.549 2.166 1.00 98.00 104 GLU A C 1
ATOM 801 O O . GLU A 1 104 ? -9.082 9.147 3.119 1.00 98.00 104 GLU A O 1
ATOM 806 N N . GLN A 1 105 ? -8.534 9.019 0.947 1.00 98.19 105 GLN A N 1
ATOM 807 C CA . GLN A 1 105 ? -9.461 7.931 0.662 1.00 98.19 105 GLN A CA 1
ATOM 808 C C . GLN A 1 105 ? -9.027 6.652 1.379 1.00 98.19 105 GLN A C 1
ATOM 810 O O . GLN A 1 105 ? -9.876 5.963 1.951 1.00 98.19 105 GLN A O 1
ATOM 815 N N . LEU A 1 106 ? -7.721 6.378 1.427 1.00 98.56 106 LEU A N 1
ATOM 816 C CA . LEU A 1 106 ? -7.169 5.282 2.212 1.00 98.56 106 LEU A CA 1
ATOM 817 C C . LEU A 1 106 ? -7.554 5.403 3.693 1.00 98.56 106 LEU A C 1
ATOM 819 O O . LEU A 1 106 ? -8.040 4.438 4.279 1.00 98.56 106 LEU A O 1
ATOM 823 N N . GLN A 1 107 ? -7.403 6.582 4.301 1.00 98.62 107 GL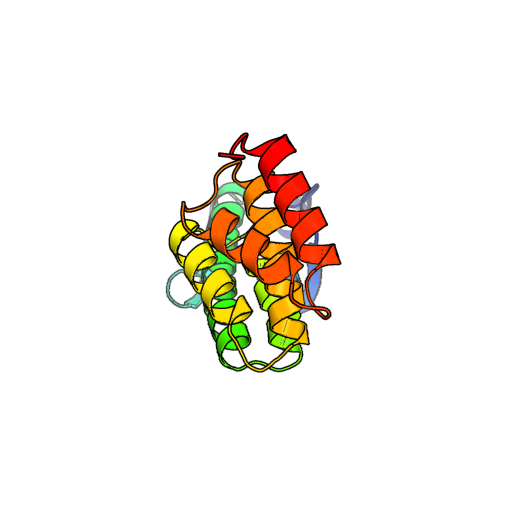N A N 1
ATOM 824 C CA . GLN A 1 107 ? -7.775 6.786 5.707 1.00 98.62 107 GLN A CA 1
ATOM 825 C C . GLN A 1 107 ? -9.261 6.516 5.965 1.00 98.62 107 GLN A C 1
ATOM 827 O O . GLN A 1 107 ? -9.601 5.875 6.960 1.00 98.62 107 GLN A O 1
ATOM 832 N N . ARG A 1 108 ? -10.151 6.940 5.059 1.00 98.62 108 ARG A N 1
ATOM 833 C CA . ARG A 1 108 ? -11.591 6.636 5.153 1.00 98.62 108 ARG A CA 1
ATOM 834 C C . ARG A 1 108 ? -11.856 5.130 5.086 1.00 98.62 108 ARG A C 1
ATOM 836 O O . ARG A 1 108 ? -12.621 4.617 5.897 1.00 98.62 108 ARG A O 1
ATOM 843 N N . ILE A 1 109 ? -11.167 4.414 4.194 1.00 98.44 109 ILE A N 1
ATOM 844 C CA . ILE A 1 109 ? -11.255 2.949 4.102 1.00 98.44 109 ILE A CA 1
ATOM 845 C C . ILE A 1 109 ? -10.788 2.297 5.408 1.00 98.44 109 ILE A C 1
ATOM 847 O O . ILE A 1 109 ? -11.500 1.458 5.953 1.00 98.44 109 ILE A O 1
ATOM 851 N N . LEU A 1 110 ? -9.636 2.701 5.950 1.00 98.62 110 LEU A N 1
ATOM 852 C CA . LEU A 1 110 ? -9.125 2.168 7.217 1.00 98.62 110 LEU A CA 1
ATOM 853 C C . LEU A 1 110 ? -10.102 2.426 8.374 1.00 98.62 110 LEU A C 1
ATOM 855 O O . LEU A 1 110 ? -10.365 1.525 9.171 1.00 98.62 110 LEU A O 1
ATOM 859 N N . LEU A 1 111 ? -10.699 3.620 8.440 1.00 98.69 111 LEU A N 1
ATOM 860 C CA . LEU A 1 111 ? -11.730 3.944 9.428 1.00 98.69 111 LEU A CA 1
ATOM 861 C C . LEU A 1 111 ? -12.939 3.016 9.321 1.00 98.69 111 LEU A C 1
ATOM 863 O O . LEU A 1 111 ? -13.429 2.539 10.346 1.00 98.69 111 LEU A O 1
ATOM 867 N N . ASP A 1 112 ? -13.401 2.723 8.111 1.00 98.19 112 ASP A N 1
ATOM 868 C CA . ASP A 1 112 ? -14.514 1.800 7.898 1.00 98.19 112 ASP A CA 1
ATOM 869 C C . ASP A 1 112 ? -14.143 0.360 8.262 1.00 98.19 112 ASP A C 1
ATOM 871 O O . ASP A 1 112 ? -14.926 -0.324 8.925 1.00 98.19 112 ASP A O 1
ATOM 875 N N . VAL A 1 113 ? -12.920 -0.079 7.952 1.00 98.06 113 VAL A N 1
ATOM 876 C CA . VAL A 1 113 ? -12.418 -1.397 8.367 1.00 98.06 113 VAL A CA 1
ATOM 877 C C . VAL A 1 113 ? -12.364 -1.520 9.895 1.00 98.06 113 VAL A C 1
ATOM 879 O O . VAL A 1 113 ? -12.732 -2.568 10.425 1.00 98.06 113 VAL A O 1
ATOM 882 N N . THR A 1 114 ? -12.041 -0.451 10.639 1.00 98.19 114 THR A N 1
ATOM 883 C CA . THR A 1 114 ? -12.082 -0.476 12.123 1.00 98.19 114 THR A CA 1
ATOM 884 C C . THR A 1 114 ? -13.487 -0.702 12.700 1.00 98.19 114 THR A C 1
ATOM 886 O O . THR A 1 114 ? -13.636 -0.933 13.902 1.00 98.19 114 THR A O 1
ATOM 889 N N . ARG A 1 115 ? -14.538 -0.576 11.881 1.00 96.12 115 ARG A N 1
ATOM 890 C CA . ARG A 1 115 ? -15.944 -0.821 12.250 1.00 96.12 115 ARG A CA 1
ATOM 891 C C . ARG A 1 115 ? -16.446 -2.180 11.749 1.00 96.12 115 ARG A C 1
ATOM 893 O O . ARG A 1 115 ? -17.585 -2.546 12.032 1.00 96.12 115 ARG A O 1
ATOM 900 N N . GLY A 1 116 ? -15.623 -2.903 10.990 1.00 93.62 116 GLY A N 1
ATOM 901 C CA . GLY A 1 116 ? -15.962 -4.181 10.380 1.00 93.62 116 GLY A CA 1
ATOM 902 C C . GLY A 1 116 ? -16.063 -5.338 11.375 1.00 93.62 116 GLY A C 1
ATOM 903 O O . GLY A 1 116 ? -15.615 -5.262 12.519 1.00 93.62 116 GLY A O 1
ATOM 904 N N . ALA A 1 117 ? -16.657 -6.441 10.912 1.00 90.88 117 ALA A N 1
ATOM 905 C CA . ALA A 1 117 ? -16.838 -7.655 11.709 1.00 90.88 117 ALA A CA 1
ATOM 906 C C . ALA A 1 117 ? -15.559 -8.506 11.833 1.00 90.88 117 ALA A C 1
ATOM 908 O O . ALA A 1 117 ? -15.410 -9.242 12.809 1.00 90.88 117 ALA A O 1
ATOM 909 N N . ASP A 1 118 ? -14.640 -8.419 10.864 1.00 95.00 118 ASP A N 1
ATOM 910 C CA . ASP A 1 118 ? -13.345 -9.100 10.938 1.00 95.00 118 ASP A CA 1
ATOM 911 C C . ASP A 1 118 ? -12.435 -8.363 11.926 1.00 95.00 118 ASP A C 1
ATOM 913 O O . ASP A 1 118 ? -11.905 -7.286 11.646 1.00 95.00 118 ASP A O 1
ATOM 917 N N . ARG A 1 119 ? -12.271 -8.953 13.112 1.00 94.88 119 ARG A N 1
ATOM 918 C CA . ARG A 1 119 ? -11.519 -8.339 14.210 1.00 94.88 119 ARG A CA 1
ATOM 919 C C . ARG A 1 119 ? -10.023 -8.269 13.931 1.00 94.88 119 ARG A C 1
ATOM 921 O O . ARG A 1 119 ? -9.379 -7.343 14.411 1.00 94.88 119 ARG A O 1
ATOM 928 N N . GLY A 1 120 ? -9.472 -9.190 13.142 1.00 96.50 120 GLY A N 1
ATOM 929 C CA . GLY A 1 120 ? -8.055 -9.145 12.796 1.00 96.50 120 GLY A CA 1
ATOM 930 C C . GLY A 1 120 ? -7.757 -8.016 11.807 1.00 96.50 120 GLY A C 1
ATOM 931 O O . GLY A 1 120 ? -6.807 -7.259 12.015 1.00 96.50 120 GLY A O 1
ATOM 932 N N . LEU A 1 121 ? -8.619 -7.817 10.804 1.00 97.25 121 LEU A N 1
ATOM 933 C CA . LEU A 1 121 ? -8.510 -6.667 9.901 1.00 97.25 121 LEU A CA 1
ATOM 934 C C . LEU A 1 121 ? -8.780 -5.345 10.627 1.00 97.25 121 LEU A C 1
ATOM 936 O O . LEU A 1 121 ? -8.071 -4.371 10.384 1.00 97.25 121 LEU A O 1
ATOM 940 N N . ALA A 1 122 ? -9.739 -5.306 11.557 1.00 97.88 122 ALA A N 1
ATOM 941 C CA . ALA A 1 122 ? -9.988 -4.120 12.376 1.00 97.88 122 ALA A CA 1
ATOM 942 C C . ALA A 1 122 ? -8.759 -3.744 13.223 1.00 97.88 122 ALA A C 1
ATOM 944 O O . ALA A 1 122 ? -8.352 -2.584 13.227 1.00 97.88 122 ALA A O 1
ATOM 945 N N . GLN A 1 123 ? -8.129 -4.721 13.886 1.00 98.31 123 GLN A N 1
ATOM 946 C CA . GLN A 1 123 ? -6.888 -4.515 14.639 1.00 98.31 123 GLN A CA 1
ATOM 947 C C . GLN A 1 123 ? -5.755 -3.995 13.749 1.00 98.31 123 GLN A C 1
ATOM 949 O O . GLN A 1 123 ? -5.060 -3.055 14.134 1.00 98.31 123 GLN A O 1
ATOM 954 N N . LEU A 1 124 ? -5.568 -4.579 12.562 1.00 98.50 124 LEU A N 1
ATOM 955 C CA . LEU A 1 124 ? -4.542 -4.124 11.625 1.00 98.50 124 LEU A CA 1
ATOM 956 C C . LEU A 1 124 ? -4.821 -2.702 11.124 1.00 98.50 124 LEU A C 1
ATOM 958 O O . LEU A 1 124 ? -3.893 -1.900 11.038 1.00 98.50 124 LEU A O 1
ATOM 962 N N . ALA A 1 125 ? -6.081 -2.365 10.845 1.00 98.62 125 ALA A N 1
ATOM 963 C CA . ALA A 1 125 ? -6.464 -1.031 10.396 1.00 98.62 125 ALA A CA 1
ATOM 964 C C . ALA A 1 125 ? -6.145 0.044 11.445 1.00 98.62 125 ALA A C 1
ATOM 966 O O . ALA A 1 125 ? -5.677 1.121 11.085 1.00 98.62 125 ALA A O 1
ATOM 967 N N . VAL A 1 126 ? -6.305 -0.263 12.739 1.00 98.75 126 VAL A N 1
ATOM 968 C CA . VAL A 1 126 ? -5.881 0.623 13.838 1.00 98.75 126 VAL A CA 1
ATOM 969 C C . VAL A 1 126 ? -4.375 0.889 13.785 1.00 98.75 126 VAL A C 1
ATOM 971 O O . VAL A 1 126 ? -3.960 2.046 13.787 1.00 98.75 126 VAL A O 1
ATOM 974 N N . THR A 1 127 ? -3.554 -0.157 13.659 1.00 98.62 127 THR A N 1
ATOM 975 C CA . THR A 1 127 ? -2.099 -0.001 13.491 1.00 98.62 127 THR A CA 1
ATOM 976 C C . THR A 1 127 ? -1.759 0.800 12.229 1.00 98.62 127 THR A C 1
ATOM 978 O O . THR A 1 127 ? -0.892 1.671 12.253 1.00 98.62 127 THR A O 1
ATOM 981 N N . CYS A 1 128 ? -2.469 0.556 11.127 1.00 98.69 128 CYS A N 1
ATOM 982 C CA . CYS A 1 128 ? -2.272 1.269 9.869 1.00 98.69 128 CYS A CA 1
ATOM 983 C C . CYS A 1 128 ? -2.606 2.763 9.973 1.00 98.69 128 CYS A C 1
ATOM 985 O O . CYS A 1 128 ? -1.907 3.571 9.370 1.00 98.69 128 CYS A O 1
ATOM 987 N N . LEU A 1 129 ? -3.609 3.156 10.765 1.00 98.56 129 LEU A N 1
ATOM 988 C CA . LEU A 1 129 ? -3.896 4.569 11.036 1.00 98.56 129 LEU A CA 1
ATOM 989 C C . LEU A 1 129 ? -2.746 5.256 11.794 1.00 98.56 129 LEU A C 1
ATOM 991 O O . LEU A 1 129 ? -2.407 6.394 11.470 1.00 98.56 129 LEU A O 1
ATOM 995 N N . GLY A 1 130 ? -2.095 4.556 12.730 1.00 98.19 130 GLY A N 1
ATOM 996 C CA . GLY A 1 130 ? -0.857 5.031 13.365 1.00 98.19 130 GLY A CA 1
ATOM 997 C C . GLY A 1 130 ? 0.278 5.208 12.354 1.00 98.19 130 GLY A C 1
ATOM 998 O O . GLY A 1 130 ? 0.904 6.266 12.279 1.00 98.19 130 GLY A O 1
ATOM 999 N N . HIS A 1 131 ? 0.475 4.220 11.473 1.00 98.38 131 HIS A N 1
ATOM 1000 C CA . HIS A 1 131 ? 1.454 4.317 10.389 1.00 98.38 131 HIS A CA 1
ATOM 1001 C C . HIS A 1 131 ? 1.195 5.495 9.448 1.00 98.38 131 HIS A C 1
ATOM 1003 O O . HIS A 1 131 ? 2.156 6.154 9.058 1.00 98.38 131 HIS A O 1
ATOM 1009 N N . VAL A 1 132 ? -0.063 5.776 9.101 1.00 98.00 132 VAL A N 1
ATOM 1010 C CA . VAL A 1 132 ? -0.420 6.967 8.318 1.00 98.00 132 VAL A CA 1
ATOM 1011 C C . VAL A 1 132 ? -0.006 8.231 9.067 1.00 98.00 132 VAL A C 1
ATOM 1013 O O . VAL A 1 132 ? 0.720 9.045 8.505 1.00 98.00 132 VAL A O 1
ATOM 1016 N N . GLY A 1 133 ? -0.351 8.355 10.354 1.00 97.12 133 GLY A N 1
ATOM 1017 C CA . GLY A 1 133 ? 0.085 9.485 11.180 1.00 97.12 133 GLY A CA 1
ATOM 1018 C C . GLY A 1 133 ? 1.607 9.662 11.214 1.00 97.12 133 GLY A C 1
ATOM 1019 O O . GLY A 1 133 ? 2.104 10.782 11.129 1.00 97.12 133 GLY A O 1
ATOM 1020 N N . ARG A 1 134 ? 2.363 8.559 11.254 1.00 97.38 134 ARG A N 1
ATOM 1021 C CA . ARG A 1 134 ? 3.833 8.566 11.220 1.00 97.38 134 ARG A CA 1
ATOM 1022 C C . ARG A 1 134 ? 4.422 8.944 9.857 1.00 97.38 134 ARG A C 1
ATOM 1024 O O . ARG A 1 134 ? 5.421 9.662 9.809 1.00 97.38 134 ARG A O 1
ATOM 1031 N N . ILE A 1 135 ? 3.876 8.402 8.769 1.00 96.81 135 ILE A N 1
ATOM 1032 C CA . ILE A 1 135 ? 4.416 8.550 7.406 1.00 96.81 135 ILE A CA 1
ATOM 1033 C C . ILE A 1 135 ? 3.994 9.894 6.814 1.00 96.81 135 ILE A C 1
ATOM 1035 O O . ILE A 1 135 ? 4.848 10.669 6.384 1.00 96.81 135 ILE A O 1
ATOM 1039 N N . ASP A 1 136 ? 2.696 10.181 6.842 1.00 95.81 136 ASP A N 1
ATOM 1040 C CA . ASP A 1 136 ? 2.105 11.347 6.186 1.00 95.81 136 ASP A CA 1
ATOM 1041 C C . ASP A 1 136 ? 2.216 12.597 7.066 1.00 95.81 136 ASP A C 1
ATOM 1043 O O . ASP A 1 136 ? 2.115 13.716 6.567 1.00 95.81 136 ASP A O 1
ATOM 1047 N N . ARG A 1 137 ? 2.445 12.416 8.379 1.00 96.44 137 ARG A N 1
ATOM 1048 C CA . ARG A 1 137 ? 2.441 13.484 9.399 1.00 96.44 137 ARG A CA 1
ATOM 1049 C C . ARG A 1 137 ? 1.129 14.262 9.457 1.00 96.44 137 ARG A C 1
ATOM 1051 O O . ARG A 1 137 ? 1.071 15.376 9.972 1.00 96.44 137 ARG A O 1
ATOM 1058 N N . GLU A 1 138 ? 0.066 13.654 8.953 1.00 95.44 138 GLU A N 1
ATOM 1059 C CA . GLU A 1 138 ? -1.283 14.181 8.966 1.00 95.44 138 GLU A CA 1
ATOM 1060 C C . GLU A 1 138 ? -2.284 13.027 9.044 1.00 95.44 138 GLU A C 1
ATOM 1062 O O . GLU A 1 138 ? -2.074 11.953 8.481 1.00 95.44 138 GLU A O 1
ATOM 1067 N N . VAL A 1 139 ? -3.392 13.267 9.746 1.00 97.69 139 VAL A N 1
ATOM 1068 C CA . VAL A 1 139 ? -4.552 12.378 9.771 1.00 97.69 139 VAL A CA 1
ATOM 1069 C C . VAL A 1 139 ? -5.839 13.178 9.617 1.00 97.69 139 VAL A C 1
ATOM 1071 O O . VAL A 1 139 ? -5.920 14.343 10.029 1.00 97.69 139 VAL A O 1
ATOM 1074 N N . LEU A 1 140 ? -6.862 12.536 9.059 1.00 98.19 140 LEU A N 1
ATOM 1075 C CA . LEU A 1 140 ? -8.204 13.089 8.974 1.00 98.19 140 LEU A CA 1
ATOM 1076 C C . LEU A 1 140 ? -8.769 13.376 10.381 1.00 98.19 140 LEU A C 1
ATOM 1078 O O . LEU A 1 140 ? -8.459 12.645 11.331 1.00 98.19 140 LEU A O 1
ATOM 1082 N N . PRO A 1 141 ? -9.615 14.413 10.540 1.00 96.94 141 PRO A N 1
ATOM 1083 C CA . PRO A 1 141 ? -10.176 14.800 11.839 1.00 96.94 141 PRO A CA 1
ATOM 1084 C C . PRO A 1 141 ? -10.915 13.676 12.577 1.00 96.94 141 PRO A C 1
ATOM 1086 O O . PRO A 1 141 ? -10.979 13.680 13.802 1.00 96.94 141 PRO A O 1
ATOM 1089 N N . GLU A 1 142 ? -11.466 12.705 11.852 1.00 97.44 142 GLU A N 1
ATOM 1090 C CA . GLU A 1 142 ? -12.226 11.580 12.395 1.00 97.44 142 GLU A CA 1
ATOM 1091 C C . GLU A 1 142 ? -11.340 10.475 12.992 1.00 97.44 142 GLU A C 1
ATOM 1093 O O . GLU A 1 142 ? -11.835 9.642 13.756 1.00 97.44 142 GLU A O 1
ATOM 1098 N N . VAL A 1 143 ? -10.038 10.462 12.679 1.00 98.25 143 VAL A N 1
ATOM 1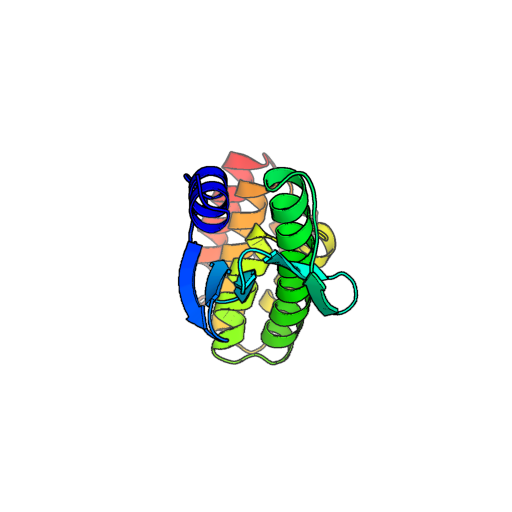099 C CA . VAL A 1 143 ? -9.112 9.399 13.101 1.00 98.25 143 VAL A CA 1
ATOM 1100 C C . VAL A 1 143 ? -8.904 9.402 14.607 1.00 98.25 143 VAL A C 1
ATOM 1102 O O . VAL A 1 143 ? -9.129 8.382 15.257 1.00 98.25 143 VAL A O 1
ATOM 1105 N N . VAL A 1 144 ? -8.533 10.545 15.184 1.00 98.25 144 VAL A N 1
ATOM 1106 C CA . VAL A 1 144 ? -8.249 10.644 16.624 1.00 98.25 144 VAL A CA 1
ATOM 1107 C C . VAL A 1 144 ? -9.484 10.312 17.480 1.00 98.25 144 VAL A C 1
ATOM 1109 O O . VAL A 1 144 ? -9.357 9.480 18.382 1.00 98.25 144 VAL A O 1
ATOM 1112 N N . PRO A 1 145 ? -10.692 10.856 17.210 1.00 98.31 145 PRO A N 1
ATOM 1113 C CA . PRO A 1 145 ? -11.907 10.444 17.910 1.00 98.31 145 PRO A CA 1
ATOM 1114 C C . PRO A 1 145 ? -12.171 8.940 17.814 1.00 98.31 145 PRO A C 1
ATOM 1116 O O . PRO A 1 145 ? -12.448 8.305 18.830 1.00 98.31 145 PRO A O 1
ATOM 1119 N N . ARG A 1 146 ? -12.020 8.344 16.623 1.00 98.19 146 ARG A N 1
ATOM 1120 C CA . ARG A 1 146 ? -12.252 6.908 16.441 1.00 98.19 146 ARG A CA 1
ATOM 1121 C C . ARG A 1 146 ? -11.264 6.056 17.237 1.00 98.19 146 ARG A C 1
ATOM 1123 O O . ARG A 1 146 ? -11.670 5.078 17.858 1.00 98.19 146 ARG A O 1
ATOM 1130 N N . LEU A 1 147 ? -9.984 6.420 17.250 1.00 98.44 147 LEU A N 1
ATOM 1131 C CA . LEU A 1 147 ? -8.978 5.716 18.046 1.00 98.44 147 LEU A CA 1
ATOM 1132 C C . LEU A 1 147 ? -9.266 5.833 19.550 1.00 98.44 147 LEU A C 1
ATOM 1134 O O . LEU A 1 147 ? -9.177 4.840 20.265 1.00 98.44 147 LEU A O 1
ATOM 1138 N N . ARG A 1 148 ? -9.706 7.007 20.025 1.00 98.44 148 ARG A N 1
ATOM 1139 C CA . ARG A 1 148 ? -10.126 7.203 21.425 1.00 98.44 148 ARG A CA 1
ATOM 1140 C C . ARG A 1 148 ? -11.317 6.325 21.810 1.00 98.44 148 ARG A C 1
ATOM 1142 O O . ARG A 1 148 ? -11.322 5.767 22.902 1.00 98.44 148 ARG A O 1
ATOM 1149 N N . GLU A 1 149 ? -12.305 6.163 20.929 1.00 98.06 149 GLU A N 1
ATOM 1150 C CA . GLU A 1 149 ? -13.415 5.222 21.153 1.00 98.06 149 GLU A CA 1
ATOM 1151 C C . GLU A 1 149 ? -12.915 3.778 21.311 1.00 98.06 149 GLU A C 1
ATOM 1153 O O . GLU A 1 149 ? -13.402 3.035 22.164 1.00 98.06 149 GLU A O 1
ATOM 1158 N N . LEU A 1 150 ? -11.923 3.385 20.506 1.00 98.31 150 LEU A N 1
ATOM 1159 C CA . LEU A 1 150 ? -11.363 2.032 20.492 1.00 98.31 150 LEU A CA 1
ATOM 1160 C C . LEU A 1 150 ? -10.500 1.705 21.718 1.00 98.31 150 LEU A C 1
ATOM 1162 O O . LEU A 1 150 ? -10.228 0.530 21.948 1.00 98.31 150 LEU A O 1
ATOM 1166 N N . LEU A 1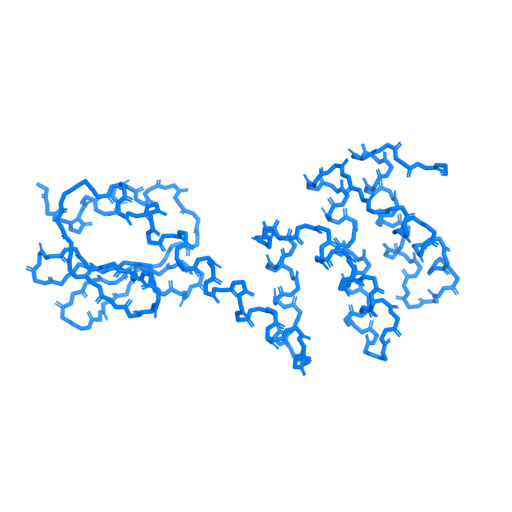 151 ? -10.150 2.686 22.556 1.00 98.12 151 LEU A N 1
ATOM 1167 C CA . LEU A 1 151 ? -9.537 2.436 23.868 1.00 98.12 151 LEU A CA 1
ATOM 1168 C C . LEU A 1 151 ? -10.450 1.612 24.791 1.00 98.12 151 LEU A C 1
ATOM 1170 O O . LEU A 1 151 ? -9.970 0.907 25.674 1.00 98.12 151 LEU A O 1
ATOM 1174 N N . GLY A 1 152 ? -11.770 1.685 24.590 1.00 96.19 152 GLY A N 1
ATOM 1175 C CA . GLY A 1 152 ? -12.741 0.860 25.312 1.00 96.19 152 GLY A CA 1
ATOM 1176 C C . GLY A 1 152 ? -12.959 -0.533 24.712 1.00 96.19 152 GLY A C 1
ATOM 1177 O O . GLY A 1 152 ? -13.659 -1.345 25.317 1.00 96.19 152 GLY A O 1
ATOM 1178 N N . ASP A 1 153 ? -12.403 -0.817 23.531 1.00 96.06 153 ASP A N 1
ATOM 1179 C CA . ASP A 1 153 ? -12.543 -2.106 22.854 1.00 96.06 153 ASP A CA 1
ATOM 1180 C C . ASP A 1 153 ? -11.402 -3.046 23.287 1.00 96.06 153 ASP A C 1
ATOM 1182 O O . ASP A 1 153 ? -10.247 -2.788 22.939 1.00 96.06 153 ASP A O 1
ATOM 1186 N N . PRO A 1 154 ? -11.678 -4.155 24.005 1.00 94.56 154 PRO A N 1
ATOM 1187 C CA . PRO A 1 154 ? -10.631 -5.042 24.515 1.00 94.56 154 PRO A CA 1
ATOM 1188 C C . PRO A 1 154 ? -9.760 -5.665 23.414 1.00 94.56 154 PRO A C 1
ATOM 1190 O O . PRO A 1 154 ? -8.621 -6.038 23.692 1.00 94.56 154 PRO A O 1
ATOM 1193 N N . ASP A 1 155 ? -10.255 -5.759 22.177 1.00 94.31 155 ASP A N 1
ATOM 1194 C CA . ASP A 1 155 ? -9.485 -6.311 21.061 1.00 94.31 155 ASP A CA 1
ATOM 1195 C C . ASP A 1 155 ? -8.534 -5.274 20.437 1.00 94.31 155 ASP A C 1
ATOM 1197 O O . ASP A 1 155 ? -7.527 -5.649 19.831 1.00 94.31 155 ASP A O 1
ATOM 1201 N N . CYS A 1 156 ? -8.839 -3.980 20.563 1.00 97.06 156 CYS A N 1
ATOM 1202 C CA . CYS A 1 156 ? -8.144 -2.903 19.852 1.00 97.06 156 CYS A CA 1
ATOM 1203 C C . CYS A 1 156 ? -7.411 -1.918 20.769 1.00 97.06 156 CYS A C 1
ATOM 1205 O O . CYS A 1 156 ? -6.533 -1.217 20.271 1.00 97.06 156 CYS A O 1
ATOM 120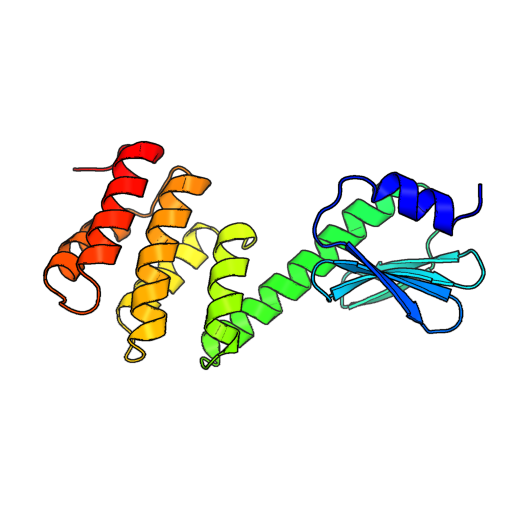7 N N . ALA A 1 157 ? -7.717 -1.881 22.070 1.00 97.19 157 ALA A N 1
ATOM 1208 C CA . ALA A 1 157 ? -7.266 -0.841 22.995 1.00 97.19 157 ALA A CA 1
ATOM 1209 C C . ALA A 1 157 ? -5.756 -0.582 22.937 1.00 97.19 157 ALA A C 1
ATOM 1211 O O . ALA A 1 157 ? -5.350 0.539 22.655 1.00 97.19 157 ALA A O 1
ATOM 1212 N N . GLY A 1 158 ? -4.924 -1.619 23.086 1.00 97.69 158 GLY A N 1
ATOM 1213 C CA . GLY A 1 158 ? -3.465 -1.446 23.051 1.00 97.69 158 GLY A CA 1
ATOM 1214 C C . GLY A 1 158 ? -2.949 -0.891 21.717 1.00 97.69 158 GLY A C 1
ATOM 1215 O O . GLY A 1 158 ? -2.106 -0.006 21.695 1.00 97.69 158 GLY A O 1
ATOM 1216 N N . ARG A 1 159 ? -3.520 -1.326 20.586 1.00 98.31 159 ARG A N 1
ATOM 1217 C CA . ARG A 1 159 ? -3.144 -0.786 19.267 1.00 98.31 159 ARG A CA 1
ATOM 1218 C C . ARG A 1 159 ? -3.636 0.642 19.068 1.00 98.31 159 ARG A C 1
ATOM 1220 O O . ARG A 1 159 ? -3.003 1.407 18.351 1.00 98.31 159 ARG A O 1
ATOM 1227 N N . ALA A 1 160 ? -4.780 0.984 19.655 1.00 98.56 160 ALA A N 1
ATOM 1228 C CA . ALA A 1 160 ? -5.311 2.336 19.611 1.00 98.56 160 ALA A CA 1
ATOM 1229 C C . ALA A 1 160 ? -4.441 3.292 20.439 1.00 98.56 160 ALA A C 1
ATOM 1231 O O . ALA A 1 160 ? -4.191 4.405 19.986 1.00 98.56 160 ALA A O 1
ATOM 1232 N N . GLU A 1 161 ? -3.932 2.846 21.592 1.00 98.44 161 GLU A N 1
ATOM 1233 C CA . GLU A 1 161 ? -2.921 3.573 22.372 1.00 98.44 161 GLU A CA 1
ATOM 1234 C C . GLU A 1 161 ? -1.651 3.812 21.544 1.00 98.44 161 GLU A C 1
ATOM 1236 O O . GLU A 1 161 ? -1.223 4.960 21.419 1.00 98.44 161 GLU A O 1
ATOM 1241 N N . ASP A 1 162 ? -1.109 2.766 20.909 1.00 98.38 162 ASP A N 1
ATOM 1242 C CA . ASP A 1 162 ? 0.079 2.876 20.050 1.00 98.38 162 ASP A CA 1
ATOM 1243 C C . ASP A 1 162 ? -0.148 3.858 18.886 1.00 98.38 162 ASP A C 1
ATOM 1245 O O . ASP A 1 162 ? 0.656 4.761 18.656 1.00 98.38 162 ASP A O 1
ATOM 1249 N N . ALA A 1 163 ? -1.277 3.734 18.180 1.00 98.38 163 ALA A N 1
ATOM 1250 C CA . ALA A 1 163 ? -1.604 4.588 17.040 1.00 98.38 163 ALA A CA 1
ATOM 1251 C C . ALA A 1 163 ? -1.808 6.059 17.439 1.00 98.38 163 ALA A C 1
ATOM 1253 O O . ALA A 1 163 ? -1.391 6.960 16.712 1.00 98.38 163 ALA A O 1
ATOM 1254 N N . LEU A 1 164 ? -2.429 6.320 18.595 1.00 98.56 164 LEU A N 1
ATOM 1255 C CA . LEU A 1 164 ? -2.532 7.672 19.147 1.00 98.56 164 LEU A CA 1
ATOM 1256 C C . LEU A 1 164 ? -1.151 8.231 19.503 1.00 98.56 164 LEU A C 1
ATOM 1258 O O . LEU A 1 164 ? -0.899 9.404 19.238 1.00 98.56 164 LEU A O 1
ATOM 1262 N N . GLY A 1 165 ? -0.259 7.402 20.051 1.00 98.06 165 GLY A N 1
ATOM 1263 C CA . GLY A 1 165 ? 1.129 7.772 20.326 1.00 98.06 165 GLY A CA 1
ATOM 1264 C C . GLY A 1 165 ? 1.903 8.147 19.060 1.00 98.06 165 GLY A C 1
ATOM 1265 O O . GLY A 1 165 ? 2.580 9.175 19.043 1.00 98.06 165 GLY A O 1
ATOM 1266 N N . ASP A 1 166 ? 1.754 7.372 17.982 1.00 98.00 166 ASP A N 1
ATOM 1267 C CA . ASP A 1 166 ? 2.332 7.701 16.674 1.00 98.00 166 ASP A CA 1
ATOM 1268 C C . ASP A 1 166 ? 1.813 9.056 16.161 1.00 98.00 166 ASP A C 1
ATOM 1270 O O . ASP A 1 166 ? 2.591 9.923 15.758 1.00 98.00 166 ASP A O 1
ATOM 1274 N N . ILE A 1 167 ? 0.496 9.278 16.200 1.00 97.62 167 ILE A N 1
ATOM 1275 C CA . ILE A 1 167 ? -0.116 10.524 15.714 1.00 97.62 167 ILE A CA 1
ATOM 1276 C C . ILE A 1 167 ? 0.326 11.729 16.550 1.00 97.62 167 ILE A C 1
ATOM 1278 O O . ILE A 1 167 ? 0.662 12.770 15.984 1.00 97.62 167 ILE A O 1
ATOM 1282 N N . ASP A 1 168 ? 0.357 11.605 17.876 1.00 96.75 168 ASP A N 1
ATOM 1283 C CA . ASP A 1 168 ? 0.828 12.672 18.762 1.00 96.75 168 ASP A CA 1
ATOM 1284 C C . ASP A 1 168 ? 2.289 13.027 18.461 1.00 96.75 168 ASP A C 1
ATOM 1286 O O . ASP A 1 168 ? 2.623 14.193 18.245 1.00 96.75 168 ASP A O 1
ATOM 1290 N N . HIS A 1 169 ? 3.147 12.011 18.340 1.00 96.62 169 HIS A N 1
ATOM 1291 C CA . HIS A 1 169 ? 4.575 12.205 18.121 1.00 96.62 169 HIS A CA 1
ATOM 1292 C C . HIS A 1 169 ? 4.905 12.806 16.746 1.00 96.62 169 HIS A C 1
ATOM 1294 O O . HIS A 1 169 ? 5.805 13.643 16.644 1.00 96.62 169 HIS A O 1
ATOM 1300 N N . PHE A 1 170 ? 4.215 12.377 15.684 1.00 96.31 170 PHE A N 1
ATOM 1301 C CA . PHE A 1 170 ? 4.588 12.722 14.306 1.00 96.31 170 PHE A CA 1
ATOM 1302 C C . PHE A 1 170 ? 3.693 13.774 13.640 1.00 96.31 170 PHE A C 1
ATOM 1304 O O . PHE A 1 170 ? 4.184 14.499 12.773 1.00 96.31 170 PHE A O 1
ATOM 1311 N N . ALA A 1 171 ? 2.420 13.874 14.029 1.00 91.50 171 ALA A N 1
ATOM 1312 C CA . ALA A 1 171 ? 1.442 14.785 13.426 1.00 91.50 171 ALA A CA 1
ATOM 1313 C C . ALA A 1 171 ? 0.971 15.903 14.378 1.00 91.50 171 ALA A C 1
ATOM 1315 O O . ALA A 1 171 ? 0.350 16.865 13.924 1.00 91.50 171 ALA A O 1
ATOM 1316 N N . GLY A 1 172 ? 1.253 15.804 15.685 1.00 81.94 172 GLY A N 1
ATOM 1317 C CA . GLY A 1 172 ? 0.958 16.852 16.670 1.00 81.94 172 GLY A CA 1
ATOM 1318 C C . GLY A 1 172 ? -0.534 17.146 16.864 1.00 81.94 172 GLY A C 1
ATOM 1319 O O . GLY A 1 172 ? -0.897 18.283 17.165 1.00 81.94 172 GLY A O 1
ATOM 1320 N N . ARG A 1 173 ? -1.414 16.157 16.645 1.00 70.31 173 ARG A N 1
ATOM 1321 C CA . ARG A 1 173 ? -2.874 16.300 16.793 1.00 70.31 173 ARG A CA 1
ATOM 1322 C C . ARG A 1 173 ? -3.385 15.526 18.008 1.00 70.31 173 ARG A C 1
ATOM 1324 O O . ARG A 1 173 ? -3.733 14.354 17.886 1.00 70.31 173 ARG A O 1
ATOM 1331 N N . THR A 1 174 ? -3.478 16.195 19.155 1.00 59.28 174 THR A N 1
ATOM 1332 C CA . THR A 1 174 ? -4.011 15.608 20.399 1.00 59.28 174 THR A CA 1
ATOM 1333 C C . THR A 1 174 ? -5.169 16.365 21.048 1.00 59.28 174 THR A C 1
ATOM 1335 O O . THR A 1 174 ? -5.620 15.938 22.109 1.00 59.28 174 THR A O 1
ATOM 1338 N N . ASP A 1 175 ? -5.762 17.362 20.389 1.00 54.56 175 ASP A N 1
ATOM 1339 C CA . ASP A 1 175 ? -6.973 18.038 20.888 1.00 54.56 175 ASP A CA 1
ATOM 1340 C C . ASP A 1 175 ? -8.234 17.606 20.123 1.00 54.56 175 ASP A C 1
ATOM 1342 O O . ASP A 1 175 ? -8.423 18.038 18.964 1.00 54.56 175 ASP A O 1
#

Foldseek 3Di:
DQLVVVLVVLCVPPPQWDWDDPPQWIFIAHVNHTAWIQHPSWIWGADPVGDIDTDDDDNNVRSVVSVVRSLVVLLVVLVVDLVVDDDSVLVSLVSCLVRVPPLQVNLVVLLVQLVDPPLVSVQSSLLSLLSNCQPVLDDDPVNLVSLVVCCPPPSRNVSSVNSNVSNCVRNVDDD